Protein AF-A7HMJ0-F1 (afdb_monomer)

Sequence (161 aa):
MIFYVPIFIIFLFLYNSIIALQTITVFARYKVKELSYAGIFVSAVIMLYSFGYAMELIFITSSDISSAFLWYKIQYFAIAFISFSFFVFVNAFVGRKIKKNIVIPLMIIPLITLILLWTNQFHHLYLKGYLENGKYTIPGPWYYIKLVLYKTYLRIHTHWL

InterPro domains:
  IPR031621 Histidine kinase, N-terminal 7TM region [PF16927] (18-149)

Solvent-accessible surface area (backbone atoms only — not comparable to full-atom values): 8499 Å² total; per-residue (Å²): 133,84,81,84,73,63,69,66,58,41,53,51,23,47,50,48,22,51,53,23,51,51,48,26,61,53,22,72,68,42,84,56,59,67,38,14,54,26,39,29,49,34,24,49,32,52,19,43,30,27,40,22,49,26,52,19,52,54,26,51,74,70,68,36,58,70,60,16,50,50,26,48,60,56,19,42,52,22,68,46,41,46,67,50,30,49,54,52,26,54,31,36,70,73,70,49,85,78,56,65,86,59,53,51,62,58,53,47,55,32,51,52,51,48,50,41,52,74,52,19,92,80,69,32,41,39,44,65,46,78,74,60,95,88,42,68,76,44,76,12,68,50,50,58,52,53,53,50,52,52,54,52,54,49,55,74,65,55,79,83,115

pLDDT: mean 84.94, std 14.11, range [38.88, 97.88]

Secondary structure (DSSP, 8-state):
------HHHHHHHHHHHHHHHHHHHHHHT-S-HHHHHHHHHHHHHHHHHHHHHHHHHHHHHTT-HHHHHHHHHHHHHHHHHHHHHHHHHHHHHTTPPPPHHHHHHHHHHHHHHHHHHHTHHHH-SSEEES-BTTB--EE-HHHHHHHHHHHHHHHHHHTT-

Foldseek 3Di:
DQPDDPPVLLVVLVVQLVVLVVQLVVLCPDPLVQLSVLSNVLSVLSNLLSNLCSQLVVCSNVVNNVSSVVSVLRNLLSVLCNVLSVVSNVCVVVVHDDD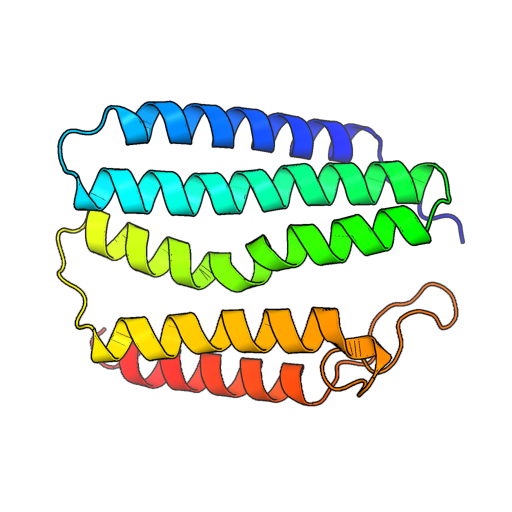PVVSVVSVVLSVVLSVCVVCCVPPVQQFVDCDDPPDGDPGHVSVVVSVVVVVVVCVVPVVVD

Mean predicted aligned error: 6.84 Å

Structure (mmCIF, N/CA/C/O backbone):
data_AF-A7HMJ0-F1
#
_entry.id   AF-A7HMJ0-F1
#
loop_
_atom_site.group_PDB
_atom_site.id
_atom_site.type_symbol
_atom_site.label_atom_id
_atom_site.label_alt_id
_atom_site.label_comp_id
_atom_site.label_asym_id
_atom_site.label_entity_id
_atom_site.label_seq_id
_atom_site.pdbx_PDB_ins_code
_atom_site.Cartn_x
_atom_site.Cartn_y
_atom_site.Cartn_z
_atom_site.occupancy
_atom_site.B_iso_or_equiv
_atom_site.auth_seq_id
_atom_site.auth_comp_id
_atom_site.auth_asym_id
_atom_site.auth_atom_id
_atom_site.pdbx_PDB_model_num
ATOM 1 N N . MET A 1 1 ? 10.967 1.077 -28.560 1.00 38.88 1 MET A N 1
ATOM 2 C CA . MET A 1 1 ? 10.071 2.232 -28.340 1.00 38.88 1 MET A CA 1
ATOM 3 C C . MET A 1 1 ? 10.374 2.746 -26.943 1.00 38.88 1 MET A C 1
ATOM 5 O O . MET A 1 1 ? 10.148 2.009 -25.995 1.00 38.88 1 MET A O 1
ATOM 9 N N . ILE A 1 2 ? 11.026 3.902 -26.816 1.00 48.38 2 ILE A N 1
ATOM 10 C CA . ILE A 1 2 ? 11.380 4.469 -25.506 1.00 48.38 2 ILE A CA 1
ATOM 11 C C . ILE A 1 2 ? 10.076 4.998 -24.904 1.00 48.38 2 ILE A C 1
ATOM 13 O O . ILE A 1 2 ? 9.442 5.869 -25.496 1.00 48.38 2 ILE A O 1
ATOM 17 N N . PHE A 1 3 ? 9.626 4.423 -23.789 1.00 58.94 3 PHE A N 1
ATOM 18 C CA . PHE A 1 3 ? 8.468 4.937 -23.062 1.00 58.94 3 PHE A CA 1
ATOM 19 C C . PHE A 1 3 ? 8.834 6.316 -22.509 1.00 58.94 3 PHE A C 1
ATOM 21 O O . PHE A 1 3 ? 9.642 6.423 -21.591 1.00 58.94 3 PHE A O 1
ATOM 28 N N . TYR A 1 4 ? 8.273 7.379 -23.087 1.00 71.19 4 TYR A N 1
ATOM 29 C CA . TYR A 1 4 ? 8.429 8.721 -22.539 1.00 71.19 4 TYR A CA 1
ATOM 30 C C . TYR A 1 4 ? 7.528 8.843 -21.310 1.00 71.19 4 TYR A C 1
ATOM 32 O O . TYR A 1 4 ? 6.310 8.957 -21.439 1.00 71.19 4 TYR A O 1
ATOM 40 N N . VAL A 1 5 ? 8.120 8.769 -20.118 1.00 77.31 5 VAL A N 1
ATOM 41 C CA . VAL A 1 5 ? 7.427 9.041 -18.856 1.00 77.31 5 VAL A CA 1
ATOM 42 C C . VAL A 1 5 ? 7.524 10.543 -18.588 1.00 77.31 5 VAL A C 1
ATOM 44 O O . VAL A 1 5 ? 8.630 11.054 -18.403 1.00 77.31 5 VAL A O 1
ATOM 47 N N . PRO A 1 6 ? 6.404 11.284 -18.551 1.00 86.19 6 PRO A N 1
ATOM 48 C CA . PRO A 1 6 ? 6.446 12.694 -18.199 1.00 86.19 6 PRO A CA 1
ATOM 49 C C . PRO A 1 6 ? 6.988 12.898 -16.779 1.00 86.19 6 PRO A C 1
ATOM 51 O O . PRO A 1 6 ? 6.464 12.329 -15.819 1.00 86.19 6 PRO A O 1
ATOM 54 N N . ILE A 1 7 ? 7.996 13.763 -16.634 1.00 88.56 7 ILE A N 1
ATOM 55 C CA . ILE A 1 7 ? 8.685 14.014 -15.355 1.00 88.56 7 ILE A CA 1
ATOM 56 C C . ILE A 1 7 ? 7.715 14.426 -14.231 1.00 88.56 7 ILE A C 1
ATOM 58 O O . ILE A 1 7 ? 7.908 14.065 -13.072 1.00 88.56 7 ILE A O 1
ATOM 62 N N . PHE A 1 8 ? 6.627 15.129 -14.567 1.00 93.06 8 PHE A N 1
ATOM 63 C CA . PHE A 1 8 ? 5.640 15.593 -13.589 1.00 93.06 8 PHE A CA 1
ATOM 64 C C . PHE A 1 8 ? 4.932 14.439 -12.859 1.00 93.06 8 PHE A C 1
ATOM 66 O O . PHE A 1 8 ? 4.510 14.617 -11.719 1.00 93.06 8 PHE A O 1
ATOM 73 N N . ILE A 1 9 ? 4.826 13.253 -13.474 1.00 93.00 9 ILE A N 1
ATOM 74 C CA . ILE A 1 9 ? 4.215 12.077 -12.840 1.00 93.00 9 ILE A CA 1
ATOM 75 C C . ILE A 1 9 ? 5.061 11.627 -11.647 1.00 93.00 9 ILE A C 1
ATOM 77 O O . ILE A 1 9 ? 4.519 11.334 -10.584 1.00 93.00 9 ILE A O 1
ATOM 81 N N . ILE A 1 10 ? 6.388 11.637 -11.792 1.00 94.06 10 ILE A N 1
ATOM 82 C CA . ILE A 1 10 ? 7.318 11.285 -10.712 1.00 94.06 10 ILE A CA 1
ATOM 83 C C . ILE A 1 10 ? 7.127 12.249 -9.536 1.00 94.06 10 ILE A C 1
ATOM 85 O O . ILE A 1 10 ? 6.949 11.815 -8.398 1.00 94.06 10 ILE A O 1
ATOM 89 N N . PHE A 1 11 ? 7.072 13.556 -9.813 1.00 95.31 11 PHE A N 1
ATOM 90 C CA . PHE A 1 11 ? 6.823 14.569 -8.785 1.00 95.31 11 PHE A CA 1
ATOM 91 C C . PHE A 1 11 ? 5.471 14.393 -8.089 1.00 95.31 11 PHE A C 1
ATOM 93 O O . PHE A 1 11 ? 5.395 14.543 -6.872 1.00 95.31 11 PHE A O 1
ATOM 100 N N . LEU A 1 12 ? 4.421 14.027 -8.827 1.00 96.50 12 LEU A N 1
ATOM 101 C CA . LEU A 1 12 ? 3.098 13.763 -8.262 1.00 96.50 12 LEU A CA 1
ATOM 102 C C . LEU A 1 12 ? 3.139 12.596 -7.265 1.00 96.50 12 LEU A C 1
ATOM 104 O O . LEU A 1 12 ? 2.590 12.699 -6.168 1.00 96.50 12 LEU A O 1
ATOM 108 N N . PHE A 1 13 ? 3.822 11.501 -7.600 1.00 97.06 13 PHE A N 1
ATOM 109 C CA . PHE A 1 13 ? 3.948 10.355 -6.697 1.00 97.06 13 PHE A CA 1
ATOM 110 C C . PHE A 1 13 ? 4.818 10.648 -5.470 1.00 97.06 13 PHE A C 1
ATOM 112 O O . PHE A 1 13 ? 4.471 10.233 -4.360 1.00 97.06 13 PHE A O 1
ATOM 119 N N . LEU A 1 14 ? 5.894 11.423 -5.628 1.00 96.88 14 LEU A N 1
ATOM 120 C CA . LEU A 1 14 ? 6.688 11.898 -4.493 1.00 96.88 14 LEU A CA 1
ATOM 121 C C . LEU A 1 14 ? 5.862 12.813 -3.581 1.00 96.88 14 LEU A C 1
ATOM 123 O O . LEU A 1 14 ? 5.872 12.641 -2.362 1.00 96.88 14 LEU A O 1
ATOM 127 N N . TYR A 1 15 ? 5.070 13.719 -4.152 1.00 97.50 15 TYR A N 1
ATOM 128 C CA . TYR A 1 15 ? 4.146 14.561 -3.394 1.00 97.50 15 TYR A CA 1
ATOM 129 C C . TYR A 1 15 ? 3.103 13.732 -2.627 1.00 97.50 15 TYR A C 1
ATOM 131 O O . TYR A 1 15 ? 2.900 13.946 -1.431 1.00 97.50 15 TYR A O 1
ATOM 139 N N . ASN A 1 16 ? 2.522 12.708 -3.259 1.00 96.81 16 ASN A N 1
ATOM 140 C CA . ASN A 1 16 ? 1.616 11.774 -2.585 1.00 96.81 16 ASN A CA 1
ATOM 141 C C . ASN A 1 16 ? 2.294 11.023 -1.432 1.00 96.81 16 ASN A C 1
ATOM 143 O O . ASN A 1 16 ? 1.661 10.801 -0.400 1.00 96.81 16 ASN A O 1
ATOM 147 N N . SER A 1 17 ? 3.576 10.664 -1.560 1.00 96.88 17 SER A N 1
ATOM 148 C CA . SER A 1 17 ? 4.309 10.031 -0.457 1.00 96.88 17 SER A CA 1
ATOM 149 C C . SER A 1 17 ? 4.473 10.969 0.747 1.00 96.88 17 SER A C 1
ATOM 151 O O . SER A 1 17 ? 4.333 10.528 1.888 1.00 96.88 17 SER A O 1
ATOM 153 N N . ILE A 1 18 ? 4.657 12.274 0.509 1.00 97.50 18 ILE A N 1
ATOM 154 C CA . ILE A 1 18 ? 4.722 13.298 1.562 1.00 97.50 18 ILE A CA 1
ATOM 155 C C . ILE A 1 18 ? 3.360 13.459 2.245 1.00 97.50 18 ILE A C 1
ATOM 157 O O . ILE A 1 18 ? 3.297 13.464 3.474 1.00 97.50 18 ILE A O 1
ATOM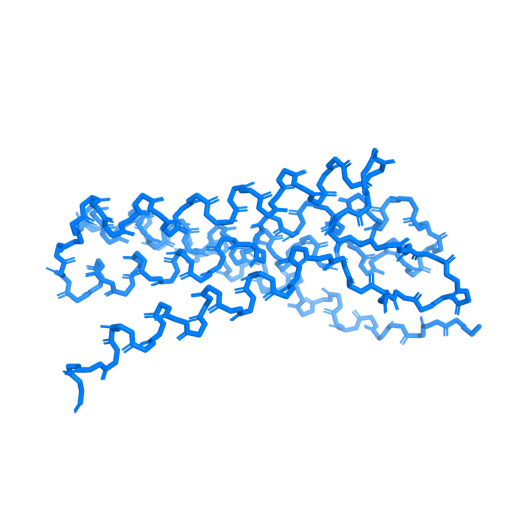 161 N N . ILE A 1 19 ? 2.264 13.537 1.480 1.00 97.69 19 ILE A N 1
ATOM 162 C CA . ILE A 1 19 ? 0.907 13.583 2.053 1.00 97.69 19 ILE A CA 1
ATOM 163 C C . ILE A 1 19 ? 0.652 12.335 2.903 1.00 97.69 19 ILE A C 1
ATOM 165 O O . ILE A 1 19 ? 0.190 12.434 4.040 1.00 97.69 19 ILE A O 1
ATOM 169 N N . ALA A 1 20 ? 0.989 11.152 2.389 1.00 96.69 20 ALA A N 1
ATOM 170 C CA . ALA A 1 20 ? 0.816 9.906 3.120 1.00 96.69 20 ALA A CA 1
ATOM 171 C C . ALA A 1 20 ? 1.619 9.913 4.434 1.00 96.69 20 ALA A C 1
ATOM 173 O O . ALA A 1 20 ? 1.069 9.581 5.485 1.00 96.69 20 ALA A O 1
ATOM 174 N N . LEU A 1 21 ? 2.862 10.401 4.423 1.00 97.38 21 LEU A N 1
ATOM 175 C CA . LEU A 1 21 ? 3.667 10.573 5.633 1.00 97.38 21 LEU A CA 1
ATOM 176 C C . LEU A 1 21 ? 3.015 11.537 6.641 1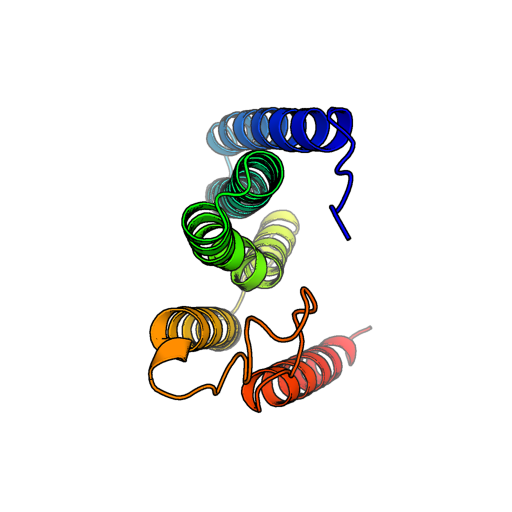.00 97.38 21 LEU A C 1
ATOM 178 O O . LEU A 1 21 ? 2.951 11.236 7.834 1.00 97.38 21 LEU A O 1
ATOM 182 N N . GLN A 1 22 ? 2.461 12.660 6.180 1.00 97.25 22 GLN A N 1
ATOM 183 C CA . GLN A 1 22 ? 1.715 13.582 7.042 1.00 97.25 22 GLN A CA 1
ATOM 184 C C . GLN A 1 22 ? 0.499 12.893 7.675 1.00 97.25 22 GLN A C 1
ATOM 186 O O . GLN A 1 22 ? 0.293 13.003 8.885 1.00 97.25 22 GLN A O 1
ATOM 191 N N . THR A 1 23 ? -0.265 12.107 6.911 1.00 97.06 23 THR A N 1
ATOM 192 C CA . THR A 1 23 ? -1.415 11.373 7.467 1.00 97.06 23 THR A CA 1
ATOM 193 C C . THR A 1 23 ? -1.013 10.354 8.537 1.00 97.06 23 THR A C 1
ATOM 195 O O . THR A 1 23 ? -1.731 10.217 9.526 1.00 97.06 23 THR A O 1
ATOM 198 N N . ILE A 1 24 ? 0.162 9.716 8.428 1.00 97.62 24 ILE A N 1
ATOM 199 C CA . ILE A 1 24 ? 0.699 8.843 9.489 1.00 97.62 24 ILE A CA 1
ATOM 200 C C . ILE A 1 24 ? 0.856 9.633 10.791 1.00 97.62 24 ILE A C 1
ATOM 202 O O . ILE A 1 24 ? 0.407 9.184 11.845 1.00 97.62 24 ILE A O 1
ATOM 206 N N . THR A 1 25 ? 1.445 10.830 10.728 1.00 96.62 25 THR A N 1
ATOM 207 C CA . THR A 1 25 ? 1.640 11.668 11.924 1.00 96.62 25 THR A CA 1
ATOM 208 C C . THR A 1 25 ? 0.321 12.126 12.547 1.00 96.62 25 THR A C 1
ATOM 210 O O . THR A 1 25 ? 0.220 12.220 13.771 1.00 96.62 25 THR A O 1
ATOM 213 N N . VAL A 1 26 ? -0.710 12.357 11.728 1.00 96.75 26 VAL A N 1
ATOM 214 C CA . VAL A 1 26 ? -2.063 12.689 12.195 1.00 96.75 26 VAL A CA 1
ATOM 215 C C . VAL A 1 26 ? -2.693 11.492 12.907 1.00 96.75 26 VAL A C 1
ATOM 217 O O . VAL A 1 26 ? -3.155 11.629 14.041 1.00 96.75 26 VAL A O 1
ATOM 220 N N . PHE A 1 27 ? -2.665 10.303 12.298 1.00 97.06 27 PHE A N 1
ATOM 221 C CA . PHE A 1 27 ? -3.228 9.098 12.912 1.00 97.06 27 PHE A CA 1
ATOM 222 C C . PHE A 1 27 ? -2.461 8.653 14.160 1.00 97.06 27 PHE A C 1
ATOM 224 O O . PHE A 1 27 ? -3.078 8.153 15.098 1.00 97.06 27 PHE A O 1
ATOM 231 N N . ALA A 1 28 ? -1.155 8.911 14.246 1.00 95.69 28 ALA A N 1
ATOM 232 C CA . ALA A 1 28 ? -0.363 8.667 15.453 1.00 95.69 28 ALA A CA 1
ATOM 233 C C . ALA A 1 28 ? -0.809 9.509 16.661 1.00 95.69 28 ALA A C 1
ATOM 235 O O . ALA A 1 28 ? -0.571 9.123 17.803 1.00 95.69 28 ALA A O 1
ATOM 236 N N . ARG A 1 29 ? -1.486 10.641 16.429 1.00 95.06 29 ARG A N 1
ATOM 237 C CA . ARG A 1 29 ? -2.025 11.518 17.482 1.00 95.06 29 ARG A CA 1
ATOM 238 C C . ARG A 1 29 ? -3.487 11.220 17.826 1.00 95.06 29 ARG A C 1
ATOM 240 O O . ARG A 1 29 ? -4.047 11.851 18.722 1.00 95.06 29 ARG A O 1
ATOM 247 N N . TYR A 1 30 ? -4.123 10.282 17.126 1.00 92.81 30 TYR A N 1
ATOM 248 C CA . TYR A 1 30 ? -5.522 9.935 17.356 1.00 92.81 30 TYR A CA 1
ATOM 249 C C . TYR A 1 30 ? -5.689 9.130 18.652 1.00 92.81 30 TYR A C 1
ATOM 251 O O . TYR A 1 30 ? -4.986 8.150 18.883 1.00 92.81 30 TYR A O 1
ATOM 259 N N . LYS A 1 31 ? -6.651 9.517 19.501 1.00 91.69 31 LYS A N 1
ATOM 260 C CA . LYS A 1 31 ? -6.847 8.893 20.827 1.00 91.69 31 LYS A CA 1
ATOM 261 C C . LYS A 1 31 ? -7.367 7.455 20.752 1.00 91.69 31 LYS A C 1
ATOM 263 O O . LYS A 1 31 ? -7.026 6.623 21.592 1.00 91.69 31 LYS A O 1
ATOM 268 N N . VAL A 1 32 ? -8.214 7.162 19.766 1.00 92.62 32 VAL A N 1
ATOM 269 C CA . VAL A 1 32 ? -8.787 5.825 19.572 1.00 92.62 32 VAL A CA 1
ATOM 270 C C . VAL A 1 32 ? -7.714 4.924 18.965 1.00 92.62 32 VAL A C 1
ATOM 272 O O . VAL A 1 32 ? -7.412 5.037 17.780 1.00 92.62 32 VAL A O 1
ATOM 275 N N . LYS A 1 33 ? -7.138 4.031 19.780 1.00 91.62 33 LYS A N 1
ATOM 276 C CA . LYS A 1 33 ? -5.994 3.190 19.383 1.00 91.62 33 LYS A CA 1
ATOM 277 C C . LYS A 1 33 ? -6.275 2.328 18.153 1.00 91.62 33 LYS A C 1
ATOM 279 O O . LYS A 1 33 ? -5.433 2.242 17.270 1.00 91.62 33 LYS A O 1
ATOM 284 N N . GLU A 1 34 ? -7.456 1.720 18.076 1.00 91.94 34 GLU A N 1
ATOM 285 C CA . GLU A 1 34 ? -7.848 0.858 16.950 1.00 91.94 34 GLU A CA 1
ATOM 286 C C . GLU A 1 34 ? -7.825 1.628 15.620 1.00 91.94 34 GLU A C 1
ATOM 288 O O . GLU A 1 34 ? -7.212 1.181 14.650 1.00 91.94 34 GLU A O 1
ATOM 293 N N . LEU A 1 35 ? -8.416 2.826 15.603 1.00 94.38 35 LEU A N 1
ATOM 294 C CA . LEU A 1 35 ? -8.413 3.717 14.445 1.00 94.38 35 LEU A CA 1
ATOM 295 C C . LEU A 1 35 ? -7.020 4.287 14.156 1.00 94.38 35 LEU A C 1
ATOM 297 O O . LEU A 1 35 ? -6.636 4.389 12.996 1.00 94.38 35 LEU A O 1
ATOM 301 N N . SER A 1 36 ? -6.251 4.621 15.196 1.00 96.62 36 SER A N 1
ATOM 302 C CA . SER A 1 36 ? -4.869 5.089 15.064 1.00 96.62 36 SER A CA 1
ATOM 303 C C . SER A 1 36 ? -4.007 4.056 14.334 1.00 96.62 36 SER A C 1
ATOM 305 O O . SER A 1 36 ? -3.426 4.368 13.297 1.00 96.62 36 SER A O 1
ATOM 307 N N . TYR A 1 37 ? -3.991 2.802 14.798 1.00 95.62 37 TYR A N 1
ATOM 308 C CA . TYR A 1 37 ? -3.200 1.743 14.169 1.00 95.62 37 TYR A CA 1
ATOM 309 C C . TYR A 1 37 ? -3.665 1.430 12.747 1.00 95.62 37 TYR A C 1
ATOM 311 O O . TYR A 1 37 ? -2.833 1.295 11.850 1.00 95.62 37 TYR A O 1
ATOM 319 N N . ALA A 1 38 ? -4.978 1.347 12.517 1.00 95.56 38 ALA A N 1
ATOM 320 C CA . ALA A 1 38 ? -5.511 1.081 11.186 1.00 95.56 38 ALA A CA 1
ATOM 321 C C . ALA A 1 38 ? -5.210 2.227 10.202 1.00 95.56 38 ALA A C 1
ATOM 323 O O . ALA A 1 38 ? -4.849 1.970 9.054 1.00 95.56 38 ALA A O 1
ATOM 324 N N . GLY A 1 39 ? -5.304 3.477 10.667 1.00 96.88 39 GLY A N 1
ATOM 325 C CA . GLY A 1 39 ? -4.970 4.682 9.911 1.00 96.88 39 GLY A CA 1
ATOM 326 C C . GLY A 1 39 ? -3.487 4.756 9.554 1.00 96.88 39 GLY A C 1
ATOM 327 O O . GLY A 1 39 ? -3.139 4.940 8.393 1.00 96.88 39 GLY A O 1
ATOM 328 N N . ILE A 1 40 ? -2.601 4.510 10.523 1.00 97.88 40 ILE A N 1
ATOM 329 C CA . ILE A 1 40 ? -1.153 4.424 10.277 1.00 97.88 40 ILE A CA 1
ATOM 330 C C . ILE A 1 40 ? -0.849 3.340 9.241 1.00 97.88 40 ILE A C 1
ATOM 332 O O . ILE A 1 40 ? -0.072 3.576 8.319 1.00 97.88 40 ILE A O 1
ATOM 336 N N . PHE A 1 41 ? -1.468 2.164 9.368 1.00 96.88 41 PHE A N 1
ATOM 337 C CA . PHE A 1 41 ? -1.218 1.046 8.466 1.00 96.88 41 PHE A CA 1
ATOM 338 C C . PHE A 1 41 ? -1.647 1.348 7.024 1.00 96.88 41 PHE A C 1
ATOM 340 O O . PHE A 1 41 ? -0.851 1.156 6.105 1.00 96.88 41 PHE A O 1
ATOM 347 N N . VAL A 1 42 ? -2.866 1.862 6.804 1.00 97.50 42 VAL A N 1
ATOM 348 C CA . VAL A 1 42 ? -3.322 2.218 5.447 1.00 97.50 42 VAL A CA 1
ATOM 349 C C . VAL A 1 42 ? -2.479 3.346 4.850 1.00 97.50 42 VAL A C 1
ATOM 351 O O . VAL A 1 42 ? -2.068 3.246 3.693 1.00 97.50 42 VAL A O 1
ATOM 354 N N . SER A 1 43 ? -2.121 4.361 5.641 1.00 97.88 43 SER A N 1
ATOM 355 C CA . SER A 1 43 ? -1.255 5.453 5.191 1.00 97.88 43 SER A CA 1
ATOM 356 C C . SER A 1 43 ? 0.157 4.977 4.844 1.00 97.88 43 SER A C 1
ATOM 358 O O . SER A 1 43 ? 0.703 5.395 3.827 1.00 97.88 43 SER A O 1
ATOM 360 N N . ALA A 1 44 ? 0.738 4.061 5.623 1.00 97.88 44 ALA A N 1
ATOM 361 C CA . ALA A 1 44 ? 2.046 3.472 5.330 1.00 97.88 44 ALA A CA 1
ATOM 362 C C . ALA A 1 44 ? 2.030 2.646 4.035 1.00 97.88 44 ALA A C 1
ATOM 364 O O . ALA A 1 44 ? 2.961 2.732 3.236 1.00 97.88 44 ALA A O 1
ATOM 365 N N . VAL A 1 45 ? 0.952 1.895 3.790 1.00 97.50 45 VAL A N 1
ATOM 366 C CA . VAL A 1 45 ? 0.750 1.163 2.532 1.00 97.50 45 VAL A CA 1
ATOM 367 C C . VAL A 1 45 ? 0.679 2.134 1.345 1.00 97.50 45 VAL A C 1
ATOM 369 O O . VAL A 1 45 ? 1.378 1.936 0.355 1.00 97.50 45 VAL A O 1
ATOM 372 N N . ILE A 1 46 ? -0.096 3.218 1.446 1.00 97.56 46 ILE A N 1
ATOM 373 C CA . ILE A 1 46 ? -0.206 4.238 0.384 1.00 97.56 46 ILE A CA 1
ATOM 374 C C . ILE A 1 46 ? 1.133 4.950 0.144 1.00 97.56 46 ILE A C 1
ATOM 376 O O . ILE A 1 46 ? 1.507 5.200 -1.006 1.00 97.56 46 ILE A O 1
ATOM 380 N N . MET A 1 47 ? 1.869 5.253 1.215 1.00 97.88 47 MET A N 1
ATOM 381 C CA . MET A 1 47 ? 3.201 5.852 1.142 1.00 97.88 47 MET A CA 1
ATOM 382 C C . MET A 1 47 ? 4.169 4.937 0.391 1.00 97.88 47 MET A C 1
ATOM 384 O O . MET A 1 47 ? 4.831 5.391 -0.538 1.00 97.88 47 MET A O 1
ATOM 388 N N . LEU A 1 48 ? 4.211 3.648 0.750 1.00 97.75 48 LEU A N 1
ATOM 389 C CA . LEU A 1 48 ? 5.077 2.660 0.108 1.00 97.75 48 LEU A CA 1
ATOM 390 C C . LEU A 1 48 ? 4.733 2.475 -1.373 1.00 97.75 48 LEU A C 1
ATOM 392 O O . LEU A 1 48 ? 5.643 2.389 -2.192 1.00 97.75 48 LEU A O 1
ATOM 396 N N . TYR A 1 49 ? 3.442 2.449 -1.722 1.00 97.25 49 TYR A N 1
ATOM 397 C CA . TYR A 1 49 ? 3.009 2.410 -3.119 1.00 97.25 49 TYR A CA 1
ATOM 398 C C . TYR A 1 49 ? 3.514 3.633 -3.884 1.00 97.25 49 TYR A C 1
ATOM 400 O O . TYR A 1 49 ? 4.182 3.496 -4.902 1.00 97.25 49 TYR A O 1
ATOM 408 N N . SER A 1 50 ? 3.226 4.829 -3.369 1.00 97.44 50 SER A N 1
ATOM 409 C CA . SER A 1 50 ? 3.525 6.075 -4.076 1.00 97.44 50 SER A CA 1
ATOM 410 C C . SER A 1 50 ? 5.029 6.278 -4.238 1.00 97.44 50 SER A C 1
ATOM 412 O O . SER A 1 50 ? 5.502 6.591 -5.326 1.00 97.44 50 SER A O 1
ATOM 414 N N . PHE A 1 51 ? 5.793 6.041 -3.171 1.00 97.81 51 PHE A N 1
ATOM 415 C CA . PHE A 1 51 ? 7.245 6.147 -3.208 1.00 97.81 51 PHE A CA 1
ATOM 416 C C . PHE A 1 51 ? 7.872 5.070 -4.098 1.00 97.81 51 PHE A C 1
ATOM 418 O O . PHE A 1 51 ? 8.704 5.383 -4.943 1.00 97.81 51 PHE A O 1
ATOM 425 N N . GLY A 1 52 ? 7.442 3.812 -3.959 1.00 96.62 52 GLY A N 1
ATOM 426 C CA . GLY A 1 52 ? 7.956 2.713 -4.773 1.00 96.62 52 GLY A CA 1
ATOM 427 C C . GLY A 1 52 ? 7.704 2.917 -6.268 1.00 96.62 52 GLY A C 1
ATOM 428 O O . GLY A 1 52 ? 8.611 2.694 -7.065 1.00 96.62 52 GLY A O 1
ATOM 429 N N . TYR A 1 53 ? 6.530 3.436 -6.633 1.00 95.06 53 TYR A N 1
ATOM 430 C CA . TYR A 1 53 ? 6.190 3.732 -8.025 1.00 95.06 53 TYR A CA 1
ATOM 431 C C . TYR A 1 53 ? 7.001 4.906 -8.578 1.00 95.06 53 TYR A C 1
ATOM 433 O O . TYR A 1 53 ? 7.492 4.844 -9.703 1.00 95.06 53 TYR A O 1
ATOM 441 N N . ALA A 1 54 ? 7.225 5.957 -7.779 1.00 96.25 54 ALA A N 1
ATOM 442 C CA . ALA A 1 54 ? 8.128 7.039 -8.170 1.00 96.25 54 ALA A CA 1
ATOM 443 C C . ALA A 1 54 ? 9.543 6.512 -8.462 1.00 96.25 54 ALA A C 1
ATOM 445 O O . ALA A 1 54 ? 10.125 6.860 -9.489 1.00 96.25 54 ALA A O 1
ATOM 446 N N . MET A 1 55 ? 10.073 5.644 -7.595 1.00 95.88 55 MET A N 1
ATOM 447 C CA . MET A 1 55 ? 11.394 5.044 -7.785 1.00 95.88 55 MET A CA 1
ATOM 448 C C . MET A 1 55 ? 11.444 4.152 -9.028 1.00 95.88 55 MET A C 1
ATOM 450 O O . MET A 1 55 ? 12.369 4.292 -9.824 1.00 95.88 55 MET A O 1
ATOM 454 N N . GLU A 1 56 ? 10.444 3.293 -9.250 1.00 93.44 56 GLU A N 1
ATOM 455 C CA . GLU A 1 56 ? 10.344 2.483 -10.472 1.00 93.44 56 GLU A CA 1
ATOM 456 C C . GLU A 1 56 ? 10.449 3.359 -11.730 1.00 93.44 56 GLU A C 1
ATOM 458 O O . GLU A 1 56 ? 11.271 3.087 -12.606 1.00 93.44 56 GLU A O 1
ATOM 463 N N . LEU A 1 57 ? 9.677 4.449 -11.799 1.00 92.12 57 LEU A N 1
ATOM 464 C CA . LEU A 1 57 ? 9.682 5.363 -12.945 1.00 92.12 57 LEU A CA 1
ATOM 465 C C . LEU A 1 57 ? 11.029 6.073 -13.150 1.00 92.12 57 LEU A C 1
ATOM 467 O O . LEU A 1 57 ? 11.448 6.262 -14.297 1.00 92.12 57 LEU A O 1
ATOM 471 N N . ILE A 1 58 ? 11.718 6.453 -12.069 1.00 93.12 58 ILE A N 1
ATOM 472 C CA . ILE A 1 58 ? 13.059 7.055 -12.141 1.00 93.12 58 ILE A CA 1
ATOM 473 C C . ILE A 1 58 ? 14.036 6.079 -12.811 1.00 93.12 58 ILE A C 1
ATOM 475 O O . ILE A 1 58 ? 14.722 6.462 -13.759 1.00 93.12 58 ILE A O 1
ATOM 479 N N . PHE A 1 59 ? 14.047 4.813 -12.384 1.00 90.94 59 PHE A N 1
ATOM 480 C CA . PHE A 1 59 ? 14.951 3.802 -12.942 1.00 90.94 59 PHE A CA 1
ATOM 481 C C . PHE A 1 59 ? 14.579 3.376 -14.369 1.00 90.94 59 PHE A C 1
ATOM 483 O O . PHE A 1 59 ? 15.467 3.139 -15.188 1.00 90.94 59 PHE A O 1
ATOM 490 N N . ILE A 1 60 ? 13.287 3.357 -14.720 1.00 87.88 60 ILE A N 1
ATOM 491 C CA . ILE A 1 60 ? 12.851 3.174 -16.116 1.00 87.88 60 ILE A CA 1
ATOM 492 C C . ILE A 1 60 ? 13.402 4.301 -16.999 1.00 87.88 60 ILE A C 1
ATOM 494 O O . ILE A 1 60 ? 13.901 4.039 -18.093 1.00 87.88 60 ILE A O 1
ATOM 498 N N . THR A 1 61 ? 13.357 5.546 -16.519 1.00 86.69 61 THR A N 1
ATOM 499 C CA . THR A 1 61 ? 13.845 6.717 -17.266 1.00 86.69 61 THR A CA 1
ATOM 500 C C . THR A 1 61 ? 15.362 6.666 -17.475 1.00 86.69 61 THR A C 1
ATOM 502 O O . THR A 1 61 ? 15.849 7.055 -18.534 1.00 86.69 61 THR A O 1
ATOM 505 N N . SER A 1 62 ? 16.115 6.121 -16.514 1.00 86.44 62 SER A N 1
ATOM 506 C CA . SER A 1 62 ? 17.560 5.883 -16.641 1.00 86.44 62 SER A CA 1
ATOM 507 C C . SER A 1 62 ? 17.920 4.570 -17.351 1.00 86.44 62 SER A C 1
ATOM 509 O O . SER A 1 62 ? 19.092 4.204 -17.379 1.00 86.44 62 SER A O 1
ATOM 511 N N . SER A 1 63 ? 16.944 3.854 -17.924 1.00 85.56 63 SER A N 1
ATOM 512 C CA . SER A 1 63 ? 17.124 2.547 -18.583 1.00 85.56 63 SER A CA 1
ATOM 513 C C . SER A 1 63 ? 17.701 1.434 -17.687 1.00 85.56 63 SER A C 1
ATOM 515 O O . SER A 1 63 ? 18.216 0.438 -18.192 1.00 85.56 63 SER A O 1
ATOM 517 N N . ASP A 1 64 ? 17.573 1.555 -16.363 1.00 87.00 64 ASP A N 1
ATOM 518 C CA . ASP A 1 64 ? 17.967 0.522 -15.399 1.00 87.00 64 ASP A CA 1
ATOM 519 C C . ASP A 1 64 ? 16.761 -0.362 -15.042 1.00 87.00 64 ASP A C 1
ATOM 521 O O . ASP A 1 64 ? 16.049 -0.165 -14.052 1.00 87.00 64 ASP A O 1
ATOM 525 N N . ILE A 1 65 ? 16.519 -1.360 -15.892 1.00 85.19 65 ILE A N 1
ATOM 526 C CA . ILE A 1 65 ? 15.379 -2.278 -15.760 1.00 85.19 65 ILE A CA 1
ATOM 527 C C . ILE A 1 65 ? 15.493 -3.142 -14.494 1.00 85.19 65 ILE A C 1
ATOM 529 O O . ILE A 1 65 ? 14.478 -3.475 -13.880 1.00 85.19 65 ILE A O 1
ATOM 533 N N . SER A 1 66 ? 16.712 -3.494 -14.080 1.00 86.19 66 SER A N 1
ATOM 534 C CA . SER A 1 66 ? 16.946 -4.334 -12.903 1.00 86.19 66 SER A CA 1
ATOM 535 C C . SER A 1 66 ? 16.501 -3.625 -11.626 1.00 86.19 66 SER A C 1
ATOM 537 O O . SER A 1 66 ? 15.741 -4.193 -10.835 1.00 86.19 66 SER A O 1
ATOM 539 N N . SER A 1 67 ? 16.910 -2.366 -11.451 1.00 88.81 67 SER A N 1
ATOM 540 C CA . SER A 1 67 ? 16.490 -1.550 -10.309 1.00 88.81 67 SER A CA 1
ATOM 541 C C . SER A 1 67 ? 15.001 -1.215 -10.369 1.00 88.81 67 SER A C 1
ATOM 543 O O . SER A 1 67 ? 14.314 -1.311 -9.351 1.00 88.81 67 SER A O 1
ATOM 545 N N . ALA A 1 68 ? 14.461 -0.910 -11.555 1.00 88.38 68 ALA A N 1
ATOM 546 C CA . ALA A 1 68 ? 13.023 -0.700 -11.729 1.00 88.38 68 ALA A CA 1
ATOM 547 C C . ALA A 1 68 ? 12.210 -1.927 -11.285 1.00 88.38 68 ALA A C 1
ATOM 549 O O . ALA A 1 68 ? 11.236 -1.803 -10.542 1.00 88.38 68 ALA A O 1
ATOM 550 N N . PHE A 1 69 ? 12.647 -3.132 -11.660 1.00 85.62 69 PHE A N 1
ATOM 551 C CA . PHE A 1 69 ? 11.970 -4.365 -11.273 1.00 85.62 69 PHE A CA 1
ATOM 552 C C . PHE A 1 69 ? 12.073 -4.663 -9.769 1.00 85.62 69 PHE A C 1
ATOM 554 O O . PHE A 1 69 ? 11.133 -5.193 -9.169 1.00 85.62 69 PHE A O 1
ATOM 561 N N . LEU A 1 70 ? 13.183 -4.295 -9.126 1.00 89.12 70 LEU A N 1
ATOM 562 C CA . LEU A 1 70 ? 13.306 -4.366 -7.671 1.00 89.12 70 LEU A CA 1
ATOM 563 C C . LEU A 1 70 ? 12.273 -3.458 -6.986 1.00 89.12 70 LEU A C 1
ATOM 565 O O . LEU A 1 70 ? 11.553 -3.919 -6.098 1.00 89.12 70 LEU A O 1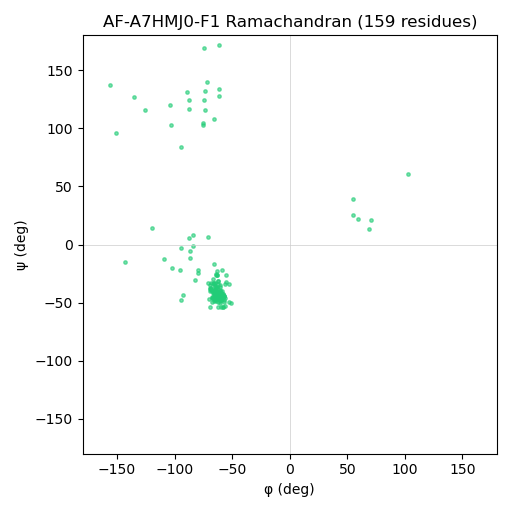
ATOM 569 N N . TRP A 1 71 ? 12.131 -2.209 -7.437 1.00 93.06 71 TRP A N 1
ATOM 570 C CA . TRP A 1 71 ? 11.117 -1.288 -6.911 1.00 93.06 71 TRP A CA 1
ATOM 571 C C . TRP A 1 71 ? 9.695 -1.753 -7.195 1.00 93.06 71 TRP A C 1
ATOM 573 O O . TRP A 1 71 ? 8.849 -1.673 -6.304 1.00 93.06 71 TRP A O 1
ATOM 583 N N . TYR A 1 72 ? 9.457 -2.359 -8.360 1.00 89.44 72 TYR A N 1
ATOM 584 C CA . TYR A 1 72 ? 8.201 -3.035 -8.657 1.00 89.44 72 TYR A CA 1
ATOM 585 C C . TYR A 1 72 ? 7.877 -4.117 -7.608 1.00 89.44 72 TYR A C 1
ATOM 587 O O . TYR A 1 72 ? 6.759 -4.177 -7.097 1.00 89.44 72 TYR A O 1
ATOM 595 N N . LYS A 1 73 ? 8.842 -4.969 -7.230 1.00 88.94 73 LYS A N 1
ATOM 596 C CA . LYS A 1 73 ? 8.623 -5.997 -6.193 1.00 88.94 73 LYS A CA 1
ATOM 597 C C . LYS A 1 73 ? 8.317 -5.389 -4.823 1.00 88.94 73 LYS A C 1
ATOM 599 O O . LYS A 1 73 ? 7.500 -5.956 -4.094 1.00 88.94 73 LYS A O 1
ATOM 604 N N . ILE A 1 74 ? 8.956 -4.267 -4.482 1.00 92.38 74 ILE A N 1
ATOM 605 C CA . ILE A 1 74 ? 8.743 -3.547 -3.219 1.00 92.38 74 ILE A CA 1
ATOM 606 C C . ILE A 1 74 ? 7.351 -2.909 -3.189 1.00 92.38 74 ILE A C 1
ATOM 608 O O . ILE A 1 74 ? 6.579 -3.180 -2.271 1.00 92.38 74 ILE A O 1
ATOM 612 N N . GLN A 1 75 ? 6.982 -2.113 -4.199 1.00 93.88 75 GLN A N 1
ATOM 613 C CA . GLN A 1 75 ? 5.662 -1.470 -4.247 1.00 93.88 75 GLN A CA 1
ATOM 614 C C . GLN A 1 75 ? 4.526 -2.492 -4.324 1.00 93.88 75 GLN A C 1
ATOM 616 O O . GLN A 1 75 ? 3.409 -2.213 -3.889 1.00 93.88 75 GLN A O 1
ATOM 621 N N . TYR A 1 76 ? 4.788 -3.689 -4.860 1.00 90.38 76 TYR A N 1
ATOM 622 C CA . TYR A 1 76 ? 3.770 -4.721 -4.959 1.00 90.38 76 TYR A CA 1
ATOM 623 C C . TYR A 1 76 ? 3.296 -5.195 -3.581 1.00 90.38 76 TYR A C 1
ATOM 625 O O . TYR A 1 76 ? 2.135 -5.578 -3.437 1.00 90.38 76 TYR A O 1
ATOM 633 N N . PHE A 1 77 ? 4.135 -5.084 -2.543 1.00 92.69 77 PHE A N 1
ATOM 634 C CA . PHE A 1 77 ? 3.679 -5.219 -1.159 1.00 92.69 77 PHE A CA 1
ATOM 635 C C . PHE A 1 77 ? 2.480 -4.306 -0.903 1.00 92.69 77 PHE A C 1
ATOM 637 O O . PHE A 1 77 ? 1.424 -4.756 -0.465 1.00 92.69 77 PHE A O 1
ATOM 644 N N . ALA A 1 78 ? 2.591 -3.029 -1.259 1.00 94.75 78 ALA A N 1
ATOM 645 C CA . ALA A 1 78 ? 1.499 -2.099 -1.060 1.00 94.75 78 ALA A CA 1
ATOM 646 C C . ALA A 1 78 ? 0.262 -2.456 -1.901 1.00 94.75 78 ALA A C 1
ATOM 648 O O . ALA A 1 78 ? -0.849 -2.462 -1.376 1.00 94.75 78 ALA A O 1
ATOM 649 N N . ILE A 1 79 ? 0.448 -2.842 -3.168 1.00 91.38 79 ILE A N 1
ATOM 650 C CA . ILE A 1 79 ? -0.647 -3.269 -4.061 1.00 91.38 79 ILE A CA 1
ATOM 651 C C . ILE A 1 79 ? -1.394 -4.483 -3.493 1.00 91.38 79 ILE A C 1
ATOM 653 O O . ILE A 1 79 ? -2.619 -4.562 -3.580 1.00 91.38 79 ILE A O 1
ATOM 657 N N . ALA A 1 80 ? -0.678 -5.446 -2.914 1.00 91.50 80 ALA A N 1
ATOM 658 C CA . ALA A 1 80 ? -1.290 -6.624 -2.317 1.00 91.50 80 ALA A CA 1
ATOM 659 C C . ALA A 1 80 ? -2.108 -6.252 -1.070 1.00 91.50 80 ALA A C 1
ATOM 661 O O . ALA A 1 80 ? -3.243 -6.702 -0.921 1.00 91.50 80 ALA A O 1
ATOM 662 N N . PHE A 1 81 ? -1.557 -5.407 -0.197 1.00 93.44 81 PHE A N 1
ATOM 663 C CA . PHE A 1 81 ? -2.152 -5.097 1.102 1.00 93.44 81 PHE A CA 1
ATOM 664 C C . PHE A 1 81 ? -3.182 -3.957 1.089 1.00 93.44 81 PHE A C 1
ATOM 666 O O . PHE A 1 81 ? -3.911 -3.826 2.069 1.00 93.44 81 PHE A O 1
ATOM 673 N N . ILE A 1 82 ? -3.308 -3.174 0.009 1.00 93.12 82 ILE A N 1
ATOM 674 C CA . ILE A 1 82 ? -4.186 -1.988 -0.044 1.00 93.12 82 ILE A CA 1
ATOM 675 C C . ILE A 1 82 ? -5.655 -2.300 0.272 1.00 93.12 82 ILE A C 1
ATOM 677 O O . ILE A 1 82 ? -6.293 -1.600 1.054 1.00 93.12 82 ILE A O 1
ATOM 681 N N . SER A 1 83 ? -6.211 -3.379 -0.284 1.00 90.06 83 SER A N 1
ATOM 682 C CA . SER A 1 83 ? -7.614 -3.734 -0.041 1.00 90.06 83 SER A CA 1
ATOM 683 C C . SER A 1 83 ? -7.840 -4.186 1.402 1.00 90.06 83 SER A C 1
ATOM 685 O O . SER A 1 83 ? -8.849 -3.841 2.012 1.00 90.06 83 SER A O 1
ATOM 687 N N . PHE A 1 84 ? -6.885 -4.935 1.960 1.00 91.56 84 PHE A N 1
ATOM 688 C CA . PHE A 1 84 ? -6.931 -5.379 3.349 1.00 91.56 84 PHE A CA 1
ATOM 689 C C . PHE A 1 84 ? -6.799 -4.200 4.321 1.00 91.56 84 PHE A C 1
ATOM 691 O O . PHE A 1 84 ? -7.581 -4.098 5.266 1.00 91.56 84 PHE A O 1
ATOM 698 N N . SER A 1 85 ? -5.858 -3.284 4.076 1.00 94.31 85 SER A N 1
ATOM 699 C CA . SER A 1 85 ? -5.637 -2.121 4.935 1.00 94.31 85 SER A CA 1
ATOM 700 C C . SER A 1 85 ? -6.850 -1.191 4.956 1.00 94.31 85 SER A C 1
ATOM 702 O O . SER A 1 85 ? -7.290 -0.812 6.040 1.00 94.31 85 SER A O 1
ATOM 704 N N . PHE A 1 86 ? -7.468 -0.913 3.801 1.00 93.88 86 PHE A N 1
ATOM 705 C CA . PHE A 1 86 ? -8.719 -0.150 3.741 1.00 93.88 86 PHE A CA 1
ATOM 706 C C . PHE A 1 86 ? -9.875 -0.850 4.452 1.00 93.88 86 PHE A C 1
ATOM 708 O O . PHE A 1 86 ? -10.635 -0.198 5.163 1.00 93.88 86 PHE A O 1
ATOM 715 N N . PHE A 1 87 ? -10.010 -2.170 4.306 1.00 91.62 87 PHE A N 1
ATOM 716 C CA . PHE A 1 87 ? -11.054 -2.918 5.003 1.00 91.62 87 PHE A CA 1
ATOM 717 C C . PHE A 1 87 ? -10.922 -2.798 6.528 1.00 91.62 87 PHE A C 1
ATOM 719 O O . PHE A 1 87 ? -11.908 -2.522 7.215 1.00 91.62 87 PHE A O 1
ATOM 726 N N . VAL A 1 88 ? -9.707 -2.959 7.063 1.00 92.62 88 VAL A N 1
ATOM 727 C CA . VAL A 1 88 ? -9.438 -2.783 8.499 1.00 92.62 88 VAL A CA 1
ATOM 728 C C . VAL A 1 88 ? -9.693 -1.336 8.927 1.00 92.62 88 VAL A C 1
ATOM 730 O O . VAL A 1 88 ? -10.355 -1.107 9.938 1.00 92.62 88 VAL A O 1
ATOM 733 N N . PHE A 1 89 ? -9.237 -0.366 8.132 1.00 94.94 89 PHE A N 1
ATOM 734 C CA . PHE A 1 89 ? -9.420 1.060 8.393 1.00 94.94 89 PHE A CA 1
ATOM 735 C C . PHE A 1 89 ? -10.890 1.478 8.458 1.00 94.94 89 PHE A C 1
ATOM 737 O O . PHE A 1 89 ? -11.298 2.089 9.441 1.00 94.94 89 PHE A O 1
ATOM 744 N N . VAL A 1 90 ? -11.708 1.111 7.469 1.00 94.44 90 VAL A N 1
ATOM 745 C CA . VAL A 1 90 ? -13.133 1.483 7.426 1.00 94.44 90 VAL A CA 1
ATOM 746 C C . VAL A 1 90 ? -13.896 0.896 8.613 1.00 94.44 90 VAL A C 1
ATOM 748 O O . VAL A 1 90 ? -14.703 1.585 9.233 1.00 94.44 90 VAL A O 1
ATOM 751 N N . ASN A 1 91 ? -13.625 -0.358 8.980 1.00 92.94 91 ASN A N 1
ATOM 752 C CA . ASN A 1 91 ? -14.271 -0.964 10.144 1.00 92.94 91 ASN A CA 1
ATOM 753 C C . ASN A 1 91 ? -13.846 -0.283 11.452 1.00 92.94 91 ASN A C 1
ATOM 755 O O . ASN A 1 91 ? -14.706 -0.006 12.286 1.00 92.94 91 ASN A O 1
ATOM 759 N N . ALA A 1 92 ? -12.559 0.048 11.607 1.00 93.19 92 ALA A N 1
ATOM 760 C CA . ALA A 1 92 ? -12.076 0.811 12.757 1.00 93.19 92 ALA A CA 1
ATOM 761 C C . ALA A 1 92 ? -12.684 2.225 12.809 1.00 93.19 92 ALA A C 1
ATOM 763 O O . ALA A 1 92 ? -13.037 2.702 13.883 1.00 93.19 92 ALA A O 1
ATOM 764 N N . PHE A 1 93 ? -12.864 2.871 11.653 1.00 92.81 9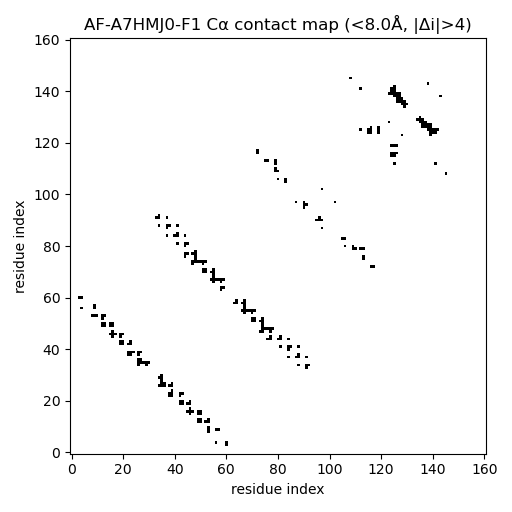3 PHE A N 1
ATOM 765 C CA . PHE A 1 93 ? -13.463 4.202 11.535 1.00 92.81 93 PHE A CA 1
ATOM 766 C C . PHE A 1 93 ? -14.936 4.221 11.956 1.00 92.81 93 PHE A C 1
ATOM 768 O O . PHE A 1 93 ? -15.366 5.124 12.665 1.00 92.81 93 PHE A O 1
ATOM 775 N N . VAL A 1 94 ? -15.703 3.195 11.577 1.00 93.81 94 VAL A N 1
ATOM 776 C CA . VAL A 1 94 ? -17.124 3.055 11.948 1.00 93.81 94 VAL A CA 1
ATOM 777 C C . VAL A 1 94 ? -17.296 2.413 13.342 1.00 93.81 94 VAL A C 1
ATOM 779 O O . VAL A 1 94 ? -18.415 2.235 13.813 1.00 93.81 94 VAL A O 1
ATOM 782 N N . GLY A 1 95 ? -16.206 2.045 14.027 1.00 91.12 95 GLY A N 1
ATOM 783 C CA . GLY A 1 95 ? -16.249 1.398 15.345 1.00 91.12 95 GLY A CA 1
ATOM 784 C C . GLY A 1 95 ? -16.773 -0.045 15.322 1.00 91.12 95 GLY A C 1
ATOM 785 O O . GLY A 1 95 ? -17.242 -0.561 16.338 1.00 91.12 95 GLY A O 1
ATOM 786 N N . ARG A 1 96 ? -16.723 -0.718 14.165 1.00 88.94 96 ARG A N 1
ATOM 787 C CA . ARG A 1 96 ? -17.160 -2.110 14.002 1.00 88.94 96 ARG A CA 1
ATOM 788 C C . ARG A 1 96 ? -16.020 -3.073 14.319 1.00 88.94 96 ARG A C 1
ATOM 790 O O . ARG A 1 96 ? -14.966 -3.047 13.686 1.00 88.94 96 ARG A O 1
ATOM 797 N N . LYS A 1 97 ? -16.260 -3.996 15.254 1.00 85.94 97 LYS A N 1
ATOM 798 C CA . LYS A 1 97 ? -15.313 -5.077 15.556 1.00 85.94 97 LYS A CA 1
ATOM 799 C C . LYS A 1 97 ? -15.342 -6.137 14.461 1.00 85.94 97 LYS A C 1
ATOM 801 O O . LYS A 1 97 ? -16.383 -6.729 14.181 1.00 85.94 97 LYS A O 1
ATOM 806 N N . ILE A 1 98 ? -14.177 -6.418 13.889 1.00 84.75 98 ILE A N 1
ATOM 807 C CA . ILE A 1 98 ? -14.015 -7.464 12.881 1.00 84.75 98 ILE A CA 1
ATOM 808 C C . ILE A 1 98 ? -13.699 -8.783 13.582 1.00 84.75 98 ILE A C 1
ATOM 810 O O . ILE A 1 98 ? -12.810 -8.862 14.432 1.00 84.75 98 ILE A O 1
ATOM 814 N N . LYS A 1 99 ? -14.416 -9.846 13.220 1.00 85.81 99 LYS A N 1
ATOM 815 C CA . LYS A 1 99 ? -14.137 -11.180 13.752 1.00 85.81 99 LYS A CA 1
ATOM 816 C C . LYS A 1 99 ? -12.830 -11.724 13.158 1.00 85.81 99 LYS A C 1
ATOM 818 O O . LYS A 1 99 ? -12.575 -11.588 11.961 1.00 85.81 99 LYS A O 1
ATOM 823 N N . LYS A 1 100 ? -12.016 -12.392 13.985 1.00 82.69 100 LYS A N 1
ATOM 824 C CA . LYS A 1 100 ? -10.713 -12.960 13.574 1.00 82.69 100 LYS A CA 1
ATOM 825 C C . LYS A 1 100 ? -10.828 -13.927 12.390 1.00 82.69 100 LYS A C 1
ATOM 827 O O . LYS A 1 100 ? -9.953 -13.947 11.534 1.00 82.69 100 LYS A O 1
ATOM 832 N N . ASN A 1 101 ? -11.927 -14.677 12.310 1.00 83.25 101 ASN A N 1
ATOM 833 C CA . ASN A 1 101 ? -12.208 -15.603 11.212 1.00 83.25 101 ASN A CA 1
ATOM 834 C C . ASN A 1 101 ? -12.430 -14.916 9.848 1.00 83.25 101 ASN A C 1
ATOM 836 O O . ASN A 1 101 ? -12.329 -15.592 8.833 1.00 83.25 10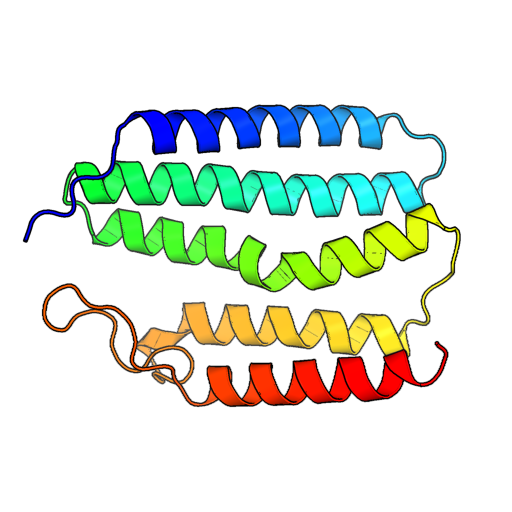1 ASN A O 1
ATOM 840 N N . ILE A 1 102 ? -12.695 -13.605 9.808 1.00 83.56 102 ILE A N 1
ATOM 841 C CA . ILE A 1 102 ? -12.788 -12.813 8.569 1.00 83.56 102 ILE A CA 1
ATOM 842 C C . ILE A 1 102 ? -11.425 -12.188 8.236 1.00 83.56 102 ILE A C 1
ATOM 844 O O . ILE A 1 102 ? -10.977 -12.227 7.093 1.00 83.56 102 ILE A O 1
ATOM 848 N N . VAL A 1 103 ? -10.73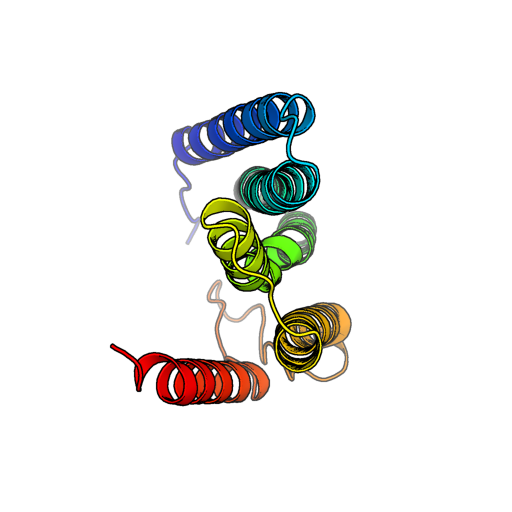1 -11.649 9.245 1.00 84.12 103 VAL A N 1
ATOM 849 C CA . VAL A 1 103 ? -9.432 -10.968 9.075 1.00 84.12 103 VAL A CA 1
ATOM 850 C C . VAL A 1 103 ? -8.339 -11.926 8.600 1.00 84.12 103 VAL A C 1
ATOM 852 O O . VAL A 1 103 ? -7.555 -11.572 7.723 1.00 84.12 103 VAL A O 1
ATOM 855 N N . ILE A 1 104 ? -8.279 -13.137 9.164 1.00 84.06 104 ILE A N 1
ATOM 856 C CA . ILE A 1 104 ? -7.199 -14.092 8.881 1.00 84.06 104 ILE A CA 1
ATOM 857 C C . ILE A 1 104 ? -7.179 -14.497 7.392 1.00 84.06 104 ILE A C 1
ATOM 859 O O . ILE A 1 104 ? -6.140 -14.298 6.760 1.00 84.06 104 ILE A O 1
ATOM 863 N N . PRO A 1 105 ? -8.282 -14.977 6.777 1.00 81.50 105 PRO A N 1
ATOM 864 C CA . PRO A 1 105 ? -8.290 -15.303 5.348 1.00 81.50 105 PRO A CA 1
ATOM 865 C C . PRO A 1 105 ? -7.948 -14.111 4.449 1.00 81.50 105 PRO A C 1
ATOM 867 O O . PRO A 1 105 ? -7.190 -14.258 3.490 1.00 81.50 105 PRO A O 1
ATOM 870 N N . LEU A 1 106 ? -8.455 -12.919 4.782 1.00 84.12 106 LEU A N 1
ATOM 871 C CA . LEU A 1 106 ? -8.170 -11.695 4.031 1.00 84.12 106 LEU A CA 1
ATOM 872 C C . LEU A 1 106 ? -6.694 -11.305 4.043 1.00 84.12 106 LEU A C 1
ATOM 874 O O . LEU A 1 106 ? -6.229 -10.707 3.079 1.00 84.12 106 LEU A O 1
ATOM 878 N N . MET A 1 107 ? -5.974 -11.616 5.120 1.00 86.75 107 MET A N 1
ATOM 879 C CA . MET A 1 107 ? -4.541 -11.355 5.242 1.00 86.75 107 MET A CA 1
ATOM 880 C C . MET A 1 107 ? -3.697 -12.443 4.563 1.00 86.75 107 MET A C 1
ATOM 882 O O . MET A 1 107 ? -2.621 -12.161 4.041 1.00 86.75 107 MET A O 1
ATOM 886 N N . ILE A 1 108 ? -4.186 -13.685 4.516 1.00 89.12 108 ILE A N 1
ATOM 887 C CA . ILE A 1 108 ? -3.484 -14.803 3.869 1.00 89.12 108 ILE A CA 1
ATOM 888 C C . ILE A 1 108 ? -3.366 -14.587 2.353 1.00 89.12 108 ILE A C 1
ATOM 890 O O . ILE A 1 108 ? -2.302 -14.812 1.782 1.00 89.12 108 ILE A O 1
ATOM 894 N N . ILE A 1 109 ? -4.424 -14.109 1.692 1.00 87.31 109 ILE A N 1
ATOM 895 C CA . ILE A 1 109 ? -4.426 -13.872 0.237 1.00 87.31 109 ILE A CA 1
ATOM 896 C C . ILE A 1 109 ? -3.291 -12.927 -0.223 1.00 87.31 109 ILE A C 1
ATOM 898 O O . ILE A 1 109 ? -2.545 -13.307 -1.135 1.00 87.31 109 ILE A O 1
ATOM 902 N N . PRO A 1 110 ? -3.109 -11.718 0.348 1.00 89.62 110 PRO A N 1
ATOM 903 C CA . PRO A 1 110 ? -2.022 -10.828 -0.044 1.00 89.62 110 PRO A CA 1
ATOM 904 C C . PRO A 1 110 ? -0.642 -11.379 0.325 1.00 89.62 110 PRO A C 1
ATOM 906 O O . PRO A 1 110 ? 0.283 -11.200 -0.463 1.00 89.62 110 PRO A O 1
ATOM 909 N N . LEU A 1 111 ? -0.505 -12.121 1.433 1.00 91.25 111 LEU A N 1
ATOM 910 C CA . LEU A 1 111 ? 0.748 -12.800 1.794 1.00 91.25 111 LEU A CA 1
ATOM 911 C C . LEU A 1 111 ? 1.154 -13.851 0.756 1.00 91.25 111 LEU A C 1
ATOM 913 O O . LEU A 1 111 ? 2.279 -13.820 0.264 1.00 91.25 111 LEU A O 1
ATOM 917 N N . ILE A 1 112 ? 0.234 -14.741 0.368 1.00 90.50 112 ILE A N 1
ATOM 918 C CA . ILE A 1 112 ? 0.505 -15.748 -0.669 1.00 90.50 112 ILE A CA 1
ATOM 919 C C . ILE A 1 112 ? 0.837 -15.058 -1.994 1.00 90.50 112 ILE A C 1
ATOM 921 O O . ILE A 1 112 ? 1.782 -15.447 -2.674 1.00 90.50 112 ILE A O 1
ATOM 925 N N . THR A 1 113 ? 0.100 -13.999 -2.344 1.00 88.25 113 THR A N 1
ATOM 926 C CA . THR A 1 113 ? 0.362 -13.232 -3.570 1.00 88.25 113 THR A CA 1
ATOM 927 C C . THR A 1 113 ? 1.774 -12.649 -3.575 1.00 88.25 113 THR A C 1
ATOM 929 O O . THR A 1 113 ? 2.460 -12.723 -4.592 1.00 88.25 113 THR A O 1
ATOM 932 N N . LEU A 1 114 ? 2.219 -12.098 -2.445 1.00 90.44 114 LEU A N 1
ATOM 933 C CA . LEU A 1 114 ? 3.549 -11.521 -2.303 1.00 90.44 114 LEU A CA 1
ATOM 934 C C . LEU A 1 114 ? 4.644 -12.583 -2.436 1.00 90.44 114 LEU A C 1
ATOM 936 O O . LEU A 1 114 ? 5.587 -12.385 -3.198 1.00 90.44 114 LEU A O 1
ATOM 940 N N . ILE A 1 115 ? 4.483 -13.720 -1.749 1.00 90.12 115 ILE A N 1
ATOM 941 C CA . ILE A 1 115 ? 5.418 -14.848 -1.828 1.00 90.12 115 ILE A CA 1
ATOM 942 C C . ILE A 1 115 ? 5.534 -15.311 -3.279 1.00 90.12 115 ILE A C 1
ATOM 944 O O . ILE A 1 115 ? 6.630 -15.296 -3.826 1.00 90.12 115 ILE A O 1
ATOM 948 N N . LEU A 1 116 ? 4.407 -15.617 -3.932 1.00 87.31 116 LEU A N 1
ATOM 949 C CA . LEU A 1 116 ? 4.387 -16.094 -5.317 1.00 87.31 116 LEU A CA 1
ATOM 950 C C . LEU A 1 116 ? 4.992 -15.094 -6.303 1.00 87.31 116 LEU A C 1
ATOM 952 O O . LEU A 1 116 ? 5.604 -15.507 -7.284 1.00 87.31 116 LEU A O 1
ATOM 956 N N . LEU A 1 117 ? 4.829 -13.789 -6.080 1.00 85.75 117 LEU A N 1
ATOM 957 C CA . LEU A 1 117 ? 5.485 -12.787 -6.914 1.00 85.75 117 LEU A CA 1
ATOM 958 C C . LEU A 1 117 ? 7.001 -12.768 -6.683 1.00 85.75 117 LEU A C 1
ATOM 960 O O . LEU A 1 117 ? 7.772 -12.720 -7.642 1.00 85.75 117 LEU A O 1
ATOM 964 N N . TRP A 1 118 ? 7.447 -12.768 -5.429 1.00 86.00 118 TRP A N 1
ATOM 965 C CA . TRP A 1 118 ? 8.869 -12.669 -5.105 1.00 86.00 118 TRP A CA 1
ATOM 966 C C . TRP A 1 118 ? 9.644 -13.918 -5.522 1.00 86.00 118 TRP A C 1
ATOM 968 O O . TRP A 1 118 ? 10.752 -13.793 -6.047 1.00 86.00 118 TRP A O 1
ATOM 978 N N . THR A 1 119 ? 9.037 -15.098 -5.382 1.00 86.75 119 THR A N 1
ATOM 979 C CA . THR A 1 119 ? 9.602 -16.384 -5.813 1.00 86.75 119 THR A CA 1
ATOM 980 C C . THR A 1 119 ? 9.283 -16.728 -7.266 1.00 86.75 119 THR A C 1
ATOM 982 O O . THR A 1 119 ? 9.653 -17.806 -7.727 1.00 86.75 119 THR A O 1
ATOM 985 N N . ASN A 1 120 ? 8.654 -15.818 -8.022 1.00 84.12 120 ASN A N 1
ATOM 986 C CA . ASN A 1 120 ? 8.148 -16.096 -9.368 1.00 84.12 120 ASN A CA 1
ATOM 987 C C . ASN A 1 120 ? 9.209 -16.642 -10.338 1.00 84.12 120 ASN A C 1
ATOM 989 O O . ASN A 1 120 ? 8.859 -17.380 -11.253 1.00 84.12 120 ASN A O 1
ATOM 993 N N . GLN A 1 121 ? 10.489 -16.329 -10.118 1.00 78.38 121 GLN A N 1
ATOM 994 C CA . GLN A 1 121 ? 11.621 -16.853 -10.892 1.00 78.38 121 GLN A CA 1
ATOM 995 C C . GLN A 1 121 ? 11.754 -18.386 -10.871 1.00 78.38 121 GLN A C 1
ATOM 997 O O . GLN A 1 121 ? 12.379 -18.943 -11.761 1.00 78.38 121 GLN A O 1
ATOM 1002 N N . PHE A 1 122 ? 11.179 -19.066 -9.875 1.00 81.62 122 PHE A N 1
ATOM 1003 C CA . PHE A 1 122 ? 11.287 -20.520 -9.727 1.00 81.62 122 PHE A CA 1
ATOM 1004 C C . PHE A 1 122 ? 10.107 -21.292 -10.327 1.00 81.62 122 PHE A C 1
ATOM 1006 O O . PHE A 1 122 ? 10.224 -22.486 -10.578 1.00 81.62 122 PHE A O 1
ATOM 1013 N N . HIS A 1 123 ? 8.950 -20.647 -10.497 1.00 82.50 123 HIS A N 1
ATOM 1014 C CA . HIS A 1 123 ? 7.695 -21.363 -10.755 1.00 82.50 123 HIS A CA 1
ATOM 1015 C C . HIS A 1 123 ? 6.744 -20.663 -11.735 1.00 82.50 123 HIS A C 1
ATOM 1017 O O . HIS A 1 123 ? 5.792 -21.287 -12.194 1.00 82.50 123 HIS A O 1
ATOM 1023 N N . HIS A 1 124 ? 6.948 -19.377 -12.046 1.00 80.69 124 HIS A N 1
ATOM 1024 C CA . HIS A 1 124 ? 6.149 -18.623 -13.025 1.00 80.69 124 HIS A CA 1
ATOM 1025 C C . HIS A 1 124 ? 4.623 -18.622 -12.769 1.00 80.69 124 HIS A C 1
ATOM 1027 O O . HIS A 1 124 ? 3.810 -18.458 -13.681 1.00 80.69 124 HIS A O 1
ATOM 1033 N N . LEU A 1 125 ? 4.214 -18.804 -11.506 1.00 78.44 125 LEU A N 1
ATOM 1034 C CA . LEU A 1 125 ? 2.798 -18.921 -11.109 1.00 78.44 125 LEU A CA 1
ATOM 1035 C C . LEU A 1 125 ? 2.102 -17.564 -11.020 1.00 78.44 125 LEU A C 1
ATOM 1037 O O . LEU A 1 125 ? 0.875 -17.497 -11.127 1.00 78.44 125 LEU A O 1
ATOM 1041 N N . TYR A 1 126 ? 2.871 -16.497 -10.805 1.00 74.50 126 TYR A N 1
ATOM 1042 C CA . TYR A 1 126 ? 2.355 -15.141 -10.714 1.00 74.50 126 TYR A CA 1
ATOM 1043 C C . TYR A 1 126 ? 2.445 -14.435 -12.077 1.00 74.50 126 TYR A C 1
ATOM 1045 O O . TYR A 1 126 ? 1.449 -13.900 -12.565 1.00 74.50 126 TYR A O 1
ATOM 1053 N N . LEU A 1 127 ? 3.601 -14.509 -12.743 1.00 72.94 127 LEU A N 1
ATOM 1054 C CA . LEU A 1 127 ? 3.826 -13.981 -14.092 1.00 72.94 127 LEU A CA 1
ATOM 1055 C C . LEU A 1 127 ? 4.597 -15.003 -14.933 1.00 72.94 127 LEU A C 1
ATOM 1057 O O . LEU A 1 127 ? 5.667 -15.458 -14.526 1.00 72.94 127 LEU A O 1
ATOM 1061 N N . LYS A 1 128 ? 4.072 -15.339 -16.116 1.00 66.25 128 LYS A N 1
ATOM 1062 C CA . LYS A 1 128 ? 4.705 -16.307 -17.029 1.00 66.25 128 LYS A CA 1
ATOM 1063 C C . LYS A 1 128 ? 5.852 -15.723 -17.853 1.00 66.25 128 LYS A C 1
ATOM 1065 O O . LYS A 1 128 ? 6.715 -16.468 -18.291 1.00 66.25 128 LYS A O 1
ATOM 1070 N N . GLY A 1 129 ? 5.895 -14.406 -18.022 1.00 57.84 129 GLY A N 1
ATOM 1071 C CA . GLY A 1 129 ? 6.963 -13.717 -18.738 1.00 57.84 129 GLY A CA 1
ATOM 1072 C C . GLY A 1 129 ? 7.052 -12.268 -18.284 1.00 57.84 129 GLY A C 1
ATOM 1073 O O . GLY A 1 129 ? 6.022 -11.621 -18.075 1.00 57.84 129 GLY A O 1
ATOM 1074 N N . TYR A 1 130 ? 8.280 -11.790 -18.084 1.00 57.22 130 TYR A N 1
ATOM 1075 C CA . TYR A 1 130 ? 8.554 -10.410 -17.680 1.00 57.22 130 TYR A CA 1
ATOM 1076 C C . TYR A 1 130 ? 9.033 -9.538 -18.850 1.00 57.22 130 TYR A C 1
ATOM 1078 O O . TYR A 1 130 ? 8.901 -8.321 -18.783 1.00 57.22 130 TYR A O 1
ATOM 1086 N N . LEU A 1 131 ? 9.541 -10.149 -19.928 1.00 55.09 131 LEU A N 1
ATOM 1087 C CA . LEU A 1 131 ? 10.152 -9.466 -21.068 1.00 55.09 131 LEU A CA 1
ATOM 1088 C C . LEU A 1 131 ? 9.979 -10.290 -22.358 1.00 55.09 131 LEU A C 1
ATOM 1090 O O . LEU A 1 131 ? 10.795 -11.153 -22.656 1.00 55.09 131 LEU A O 1
ATOM 1094 N N . GLU A 1 132 ? 8.959 -9.974 -23.152 1.00 45.25 132 GLU A N 1
ATOM 1095 C CA . GLU A 1 132 ? 9.029 -10.097 -24.613 1.00 45.25 132 GLU A CA 1
ATOM 1096 C C . GLU A 1 132 ? 8.656 -8.723 -25.191 1.00 45.25 132 GLU A C 1
ATOM 1098 O O . GLU A 1 132 ? 7.557 -8.213 -24.972 1.00 45.25 132 GLU A O 1
ATOM 1103 N N . ASN A 1 133 ? 9.598 -8.070 -25.879 1.00 42.78 133 ASN A N 1
ATOM 1104 C CA . ASN A 1 133 ? 9.382 -6.809 -26.606 1.00 42.78 133 ASN A CA 1
ATOM 1105 C C . ASN A 1 133 ? 8.790 -5.638 -25.790 1.00 42.78 133 ASN A C 1
ATOM 1107 O O . ASN A 1 133 ? 7.960 -4.880 -26.294 1.00 42.78 133 ASN A O 1
ATOM 1111 N N . GLY A 1 134 ? 9.202 -5.464 -24.529 1.00 48.16 134 GLY A N 1
ATOM 1112 C CA . GLY A 1 134 ? 8.767 -4.324 -23.708 1.00 48.16 134 GLY A CA 1
ATOM 1113 C C . GLY A 1 134 ? 7.286 -4.357 -23.311 1.00 48.16 134 GLY A C 1
ATOM 1114 O O . GLY A 1 134 ? 6.757 -3.352 -22.839 1.00 48.16 134 GLY A O 1
ATOM 1115 N N . LYS A 1 135 ? 6.614 -5.501 -23.489 1.00 45.12 135 LYS A N 1
ATOM 1116 C CA . LYS A 1 135 ? 5.300 -5.774 -22.913 1.00 45.12 135 LYS A CA 1
ATOM 1117 C C . LYS A 1 135 ? 5.472 -6.714 -21.724 1.00 45.12 135 LYS A C 1
ATOM 1119 O O . LYS A 1 135 ? 5.930 -7.845 -21.866 1.00 45.12 135 LYS A O 1
ATOM 1124 N N . TYR A 1 136 ? 5.057 -6.255 -20.548 1.00 53.56 136 TYR A N 1
ATOM 1125 C CA . TYR A 1 136 ? 4.648 -7.170 -19.484 1.00 53.56 136 TYR A CA 1
ATOM 1126 C C . TYR A 1 136 ? 3.440 -7.986 -19.971 1.00 53.56 136 TYR A C 1
ATOM 1128 O O . TYR A 1 136 ? 2.829 -7.616 -20.969 1.00 53.56 136 TYR A O 1
ATOM 1136 N N . THR A 1 137 ? 3.010 -8.996 -19.210 1.00 63.09 137 THR A N 1
ATOM 1137 C CA . THR A 1 137 ? 1.616 -9.510 -19.185 1.00 63.09 137 THR A CA 1
ATOM 1138 C C . THR A 1 137 ? 1.289 -10.807 -19.932 1.00 63.09 137 THR A C 1
ATOM 1140 O O . THR A 1 137 ? 0.345 -10.872 -20.710 1.00 63.09 137 THR A O 1
ATOM 1143 N N . ILE A 1 138 ? 1.923 -11.918 -19.549 1.00 66.88 138 ILE A N 1
ATOM 1144 C CA . ILE A 1 138 ? 1.155 -13.175 -19.489 1.00 66.88 138 ILE A CA 1
ATOM 1145 C C . ILE A 1 138 ? 0.850 -13.461 -18.012 1.00 66.88 138 ILE A C 1
ATOM 1147 O O . ILE A 1 138 ? 1.759 -13.869 -17.274 1.00 66.88 138 ILE A O 1
ATOM 1151 N N . PRO A 1 139 ? -0.387 -13.201 -17.540 1.00 73.44 139 PRO A N 1
ATOM 1152 C CA . PRO A 1 139 ? -0.757 -13.464 -16.156 1.00 73.44 139 PRO A CA 1
ATOM 1153 C C . PRO A 1 139 ? -0.624 -14.959 -15.850 1.00 73.44 139 PRO A C 1
ATOM 1155 O O . PRO A 1 139 ? -1.053 -15.820 -16.622 1.00 73.44 139 PRO A O 1
ATOM 1158 N N . GLY A 1 140 ? -0.001 -15.273 -14.716 1.00 77.88 140 GLY A N 1
ATOM 1159 C CA . GLY A 1 140 ? 0.087 -16.643 -14.230 1.00 77.88 140 GLY A CA 1
ATOM 1160 C C . GLY A 1 140 ? -1.247 -17.141 -13.654 1.00 77.88 140 GLY A C 1
ATOM 1161 O O . GLY A 1 140 ? -2.167 -16.351 -13.427 1.00 77.88 140 GLY A O 1
ATOM 1162 N N . PRO A 1 141 ? -1.374 -18.450 -13.374 1.00 82.88 141 PRO A N 1
ATOM 1163 C CA . PRO A 1 141 ? -2.595 -19.044 -12.821 1.00 82.88 141 PRO A CA 1
ATOM 1164 C C . PRO A 1 141 ? -3.108 -18.352 -11.549 1.00 82.88 141 PRO A C 1
ATOM 1166 O O . PRO A 1 141 ? -4.318 -18.224 -11.355 1.00 82.88 141 PRO A O 1
ATOM 1169 N N . TRP A 1 142 ? -2.200 -17.844 -10.705 1.00 84.94 142 TRP A N 1
ATOM 1170 C CA . TRP A 1 142 ? -2.566 -17.166 -9.461 1.00 84.94 142 TRP A CA 1
ATOM 1171 C C . TRP A 1 142 ? -3.400 -15.898 -9.681 1.00 84.94 142 TRP A C 1
ATOM 1173 O O . TRP A 1 142 ? -4.270 -15.579 -8.870 1.00 84.94 142 TRP A O 1
ATOM 1183 N N . TYR A 1 143 ? -3.192 -15.195 -10.797 1.00 79.69 143 TYR A N 1
ATOM 1184 C CA . TYR A 1 143 ? -3.971 -14.008 -11.146 1.00 79.69 143 TYR A CA 1
ATOM 1185 C C . TYR A 1 143 ? -5.472 -14.324 -11.259 1.00 79.69 143 TYR A C 1
ATOM 1187 O O . TYR A 1 143 ? -6.308 -13.622 -10.686 1.00 79.69 143 TYR A O 1
ATOM 1195 N N . TYR A 1 144 ? -5.816 -15.425 -11.932 1.00 82.12 144 TYR A N 1
ATOM 1196 C CA . TYR A 1 144 ? -7.201 -15.868 -12.098 1.00 82.12 144 TYR A CA 1
ATOM 1197 C C . TYR A 1 144 ? -7.812 -16.347 -10.779 1.00 82.12 144 TYR A C 1
ATOM 1199 O O . TYR A 1 144 ? -8.958 -16.016 -10.475 1.00 82.12 144 TYR A O 1
ATOM 1207 N N . ILE A 1 145 ? -7.033 -17.059 -9.956 1.00 84.50 145 ILE A N 1
ATOM 1208 C CA . ILE A 1 145 ? -7.463 -17.489 -8.618 1.00 84.50 145 ILE A CA 1
ATOM 1209 C C . ILE A 1 145 ? -7.802 -16.270 -7.754 1.00 84.50 145 ILE A C 1
ATOM 1211 O O . ILE A 1 145 ? -8.883 -16.211 -7.168 1.00 84.50 145 ILE A O 1
ATOM 1215 N N . LYS A 1 146 ? -6.926 -15.257 -7.727 1.00 80.38 146 LYS A N 1
ATOM 1216 C CA . LYS A 1 146 ? -7.156 -14.007 -6.990 1.00 80.38 146 LYS A CA 1
ATOM 1217 C C . LYS A 1 146 ? -8.444 -13.310 -7.445 1.00 80.38 146 LYS A C 1
ATOM 1219 O O . LYS A 1 146 ? -9.213 -12.854 -6.601 1.00 80.38 146 LYS A O 1
ATOM 1224 N N . LEU A 1 147 ? -8.706 -13.260 -8.753 1.00 79.69 147 LEU A N 1
ATOM 1225 C CA . LEU A 1 147 ? -9.936 -12.682 -9.307 1.00 79.69 147 LEU A CA 1
ATOM 1226 C C . LEU A 1 147 ? -11.199 -13.420 -8.846 1.00 79.69 147 LEU A C 1
ATOM 1228 O O . LEU A 1 147 ? -12.173 -12.777 -8.451 1.00 79.69 147 LEU A O 1
ATOM 1232 N N . VAL A 1 148 ? -11.191 -14.755 -8.882 1.00 84.31 148 VAL A N 1
ATOM 1233 C CA . VAL A 1 148 ? -12.331 -15.569 -8.431 1.00 84.3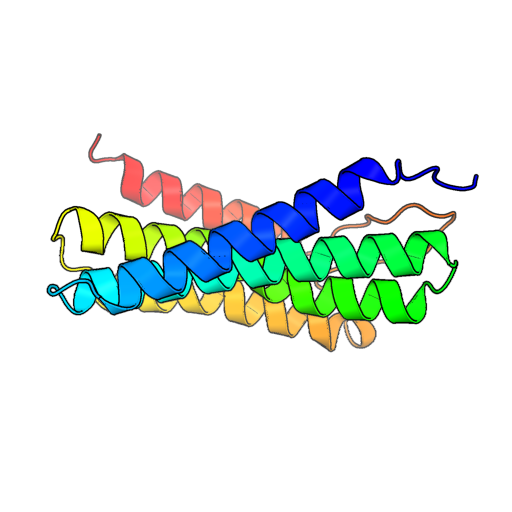1 148 VAL A CA 1
ATOM 1234 C C . VAL A 1 148 ? -12.554 -15.394 -6.932 1.00 84.31 148 VAL A C 1
ATOM 1236 O O . VAL A 1 148 ? -13.677 -15.119 -6.519 1.00 84.31 148 VAL A O 1
ATOM 1239 N N . LEU A 1 149 ? -11.494 -15.472 -6.122 1.00 80.19 149 LEU A N 1
ATOM 1240 C CA . LEU A 1 149 ? -11.578 -15.275 -4.673 1.00 80.19 149 LEU A CA 1
ATOM 1241 C C . LEU A 1 149 ? -12.163 -13.906 -4.320 1.00 80.19 149 LEU A C 1
ATOM 1243 O O . LEU A 1 149 ? -13.050 -13.821 -3.472 1.00 80.19 149 LEU A O 1
ATOM 1247 N N . TYR A 1 150 ? -11.721 -12.847 -5.001 1.00 75.69 150 TY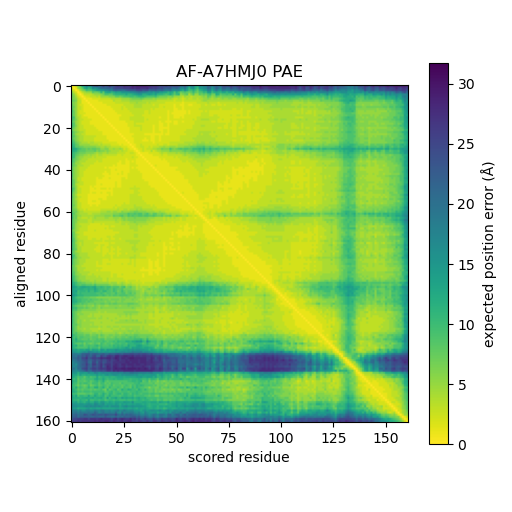R A N 1
ATOM 1248 C CA . TYR A 1 150 ? -12.236 -11.499 -4.781 1.00 75.69 150 TYR A CA 1
ATOM 1249 C C . TYR A 1 150 ? -13.732 -11.389 -5.109 1.00 75.69 150 TYR A C 1
ATOM 1251 O O . TYR A 1 150 ? -14.503 -10.857 -4.310 1.00 75.69 150 TYR A O 1
ATOM 1259 N N . LYS A 1 151 ? -14.170 -11.957 -6.242 1.00 76.81 151 LYS A N 1
ATOM 1260 C CA . LYS A 1 151 ? -15.593 -11.997 -6.617 1.00 76.81 151 LYS A CA 1
ATOM 1261 C C . LYS A 1 151 ? -16.440 -12.776 -5.610 1.00 76.81 151 LYS A C 1
ATOM 1263 O O . LYS A 1 151 ? -17.514 -12.313 -5.235 1.00 76.81 151 LYS A O 1
ATOM 1268 N N . THR A 1 152 ? -15.970 -13.937 -5.162 1.00 76.19 152 THR A N 1
ATOM 1269 C CA . THR A 1 152 ? -16.689 -14.765 -4.184 1.00 76.19 152 THR A CA 1
ATOM 1270 C C . THR A 1 152 ? -16.797 -14.056 -2.838 1.00 76.19 152 THR A C 1
ATOM 1272 O O . THR A 1 152 ? -17.868 -14.046 -2.236 1.00 76.19 152 THR A O 1
ATOM 1275 N N . TYR A 1 153 ? -15.720 -13.405 -2.394 1.00 71.00 153 TYR A N 1
ATOM 1276 C CA . TYR A 1 153 ? -15.712 -12.638 -1.152 1.00 71.00 153 TYR A CA 1
ATOM 1277 C C . TYR A 1 153 ? -16.698 -11.464 -1.194 1.00 71.00 153 TYR A C 1
ATOM 1279 O O . TYR A 1 153 ? -17.490 -11.297 -0.267 1.00 71.00 153 TYR A O 1
ATOM 1287 N N . LEU A 1 154 ? -16.709 -10.698 -2.293 1.00 67.50 154 LEU A N 1
ATOM 1288 C CA . LEU A 1 154 ? -17.695 -9.635 -2.500 1.00 67.50 154 LEU A CA 1
ATOM 1289 C C . LEU A 1 154 ? -19.118 -10.187 -2.430 1.00 67.50 154 LEU A C 1
ATOM 1291 O O . LEU A 1 154 ? -19.918 -9.678 -1.656 1.00 67.50 154 LEU A O 1
ATOM 1295 N N . ARG A 1 155 ? -19.405 -11.277 -3.150 1.00 69.94 155 ARG A N 1
ATOM 1296 C CA . ARG A 1 155 ? -20.738 -11.889 -3.178 1.00 69.94 155 ARG A CA 1
ATOM 1297 C C . ARG A 1 155 ? -21.231 -12.275 -1.783 1.00 69.94 155 ARG A C 1
ATOM 1299 O O . ARG A 1 155 ? -22.341 -11.918 -1.420 1.00 69.94 155 ARG A O 1
ATOM 1306 N N . ILE A 1 156 ? -20.405 -12.940 -0.974 1.00 67.69 156 ILE A N 1
ATOM 1307 C CA . ILE A 1 156 ? -20.790 -13.388 0.378 1.00 67.69 156 ILE A CA 1
ATOM 1308 C C . ILE A 1 156 ? -21.091 -12.201 1.313 1.00 67.69 156 ILE A C 1
ATOM 1310 O O . ILE A 1 156 ? -21.839 -12.352 2.278 1.00 67.69 156 ILE A O 1
ATOM 1314 N N . HIS A 1 157 ? -20.523 -11.020 1.061 1.00 60.38 157 HIS A N 1
ATOM 1315 C CA . HIS A 1 157 ? -20.634 -9.869 1.964 1.00 60.38 157 HIS A CA 1
ATOM 1316 C C . HIS A 1 157 ? -21.519 -8.730 1.449 1.00 60.38 157 HIS A C 1
ATOM 1318 O O . HIS A 1 157 ? -21.907 -7.881 2.246 1.00 60.38 157 HIS A O 1
ATOM 1324 N N . THR A 1 158 ? -21.912 -8.736 0.173 1.00 57.44 158 THR A N 1
ATOM 1325 C CA . THR A 1 158 ? -22.912 -7.809 -0.381 1.00 57.44 158 THR A CA 1
ATOM 1326 C C . THR A 1 158 ? -24.352 -8.291 -0.212 1.00 57.44 158 THR A C 1
ATOM 1328 O O . THR A 1 158 ? -25.262 -7.537 -0.507 1.00 57.44 158 THR A O 1
ATOM 1331 N N . HIS A 1 159 ? -24.594 -9.506 0.294 1.00 49.09 159 HIS A N 1
ATOM 1332 C CA . HIS A 1 159 ? -25.951 -10.010 0.577 1.00 49.09 159 HIS A CA 1
ATOM 1333 C C . HIS A 1 159 ? -26.652 -9.337 1.782 1.00 49.09 159 HIS A C 1
ATOM 1335 O O . HIS A 1 159 ? -27.734 -9.764 2.170 1.00 49.09 159 HIS A O 1
ATOM 1341 N N . TRP A 1 160 ? -26.044 -8.302 2.368 1.00 40.19 160 TRP A N 1
ATOM 1342 C CA . TRP A 1 160 ? -26.582 -7.518 3.489 1.00 40.19 160 TRP A CA 1
ATOM 1343 C C . TRP A 1 160 ? -26.774 -6.025 3.152 1.00 40.19 160 TRP A C 1
ATOM 1345 O O . TRP A 1 160 ? -26.926 -5.213 4.065 1.00 40.19 160 TRP A O 1
ATOM 1355 N N . LEU A 1 161 ? -26.734 -5.671 1.864 1.00 39.16 161 LEU A N 1
ATOM 1356 C CA . LEU A 1 161 ? -27.173 -4.384 1.312 1.00 39.16 161 LEU A CA 1
ATOM 1357 C C . LEU A 1 161 ? -28.383 -4.634 0.411 1.00 39.16 161 LEU A C 1
ATOM 1359 O O . LEU A 1 161 ? -29.313 -3.805 0.470 1.00 39.16 161 LEU A O 1
#

Radius of gyration: 17.88 Å; Cα contacts (8 Å, |Δi|>4): 160; chains: 1; bounding box: 45×37×49 Å

Organism: Fervidobacterium nodosum (strain ATCC 35602 / DSM 5306 / Rt17-B1) (NCBI:txid381764)